Protein AF-A0A9X3TY94-F1 (afdb_monomer_lite)

Secondary structure (DSSP, 8-state):
--HHHHHHHHHHHHHHHHHHHHHHHHHHHHHH--S-HHHHHHHHHHHHHHHHHHHHHHHHHHH-

InterPro domains:
  IPR021265 Protein of unknown function DUF2842 [PF11003] (6-60)

Radius of gyration: 15.01 Å; chains: 1; bounding box: 33×18×42 Å

pLDDT: mean 91.17, std 8.05, range [56.53, 97.62]

Organism: NCBI:txid2975056

Sequence (64 aa):
MSPRTRRTLGLLTLTFGLFFYCILVMLLASVILPVNGVVDLLFYVVTGIVWIFPAYWVLKKTNG

Foldseek 3Di:
DDLVVLLVVLVVCLVVVVVVLVVVLVVVCVVPPDPDVVVVVVSVVVSVVVSVVVNVVSVVRSVD

Structure (mmCIF, N/CA/C/O backbone):
data_AF-A0A9X3TY94-F1
#
_entry.id   AF-A0A9X3TY94-F1
#
loop_
_atom_site.group_PDB
_atom_site.id
_atom_site.type_symbol
_atom_site.label_atom_id
_atom_site.label_alt_id
_atom_site.label_comp_id
_atom_site.label_asym_id
_atom_site.label_entity_id
_atom_site.label_seq_id
_atom_site.pdbx_PDB_ins_code
_atom_site.Cartn_x
_atom_site.Cartn_y
_atom_site.Cartn_z
_atom_site.occupancy
_atom_site.B_iso_or_equiv
_atom_site.auth_seq_id
_atom_site.auth_comp_id
_atom_site.auth_asym_id
_atom_site.auth_atom_id
_atom_site.pdbx_PDB_model_num
ATOM 1 N N . MET A 1 1 ? -12.628 5.680 23.853 1.00 61.28 1 MET A N 1
ATOM 2 C CA . MET A 1 1 ? -12.305 6.587 22.724 1.00 61.28 1 MET A CA 1
ATOM 3 C C . MET A 1 1 ? -13.596 7.128 22.142 1.00 61.28 1 MET A C 1
ATOM 5 O O . MET A 1 1 ? -14.537 6.357 22.010 1.00 61.28 1 MET A O 1
ATOM 9 N N . SER A 1 2 ? -13.656 8.415 21.790 1.00 80.00 2 SER A N 1
ATOM 10 C CA . SER A 1 2 ? -14.820 8.939 21.065 1.00 80.00 2 SER A CA 1
ATOM 11 C C . SER A 1 2 ? -14.874 8.354 19.636 1.00 80.00 2 SER A C 1
ATOM 13 O O . SER A 1 2 ? -13.812 8.082 19.061 1.00 80.00 2 SER A O 1
ATOM 15 N N . PRO A 1 3 ? -16.062 8.194 19.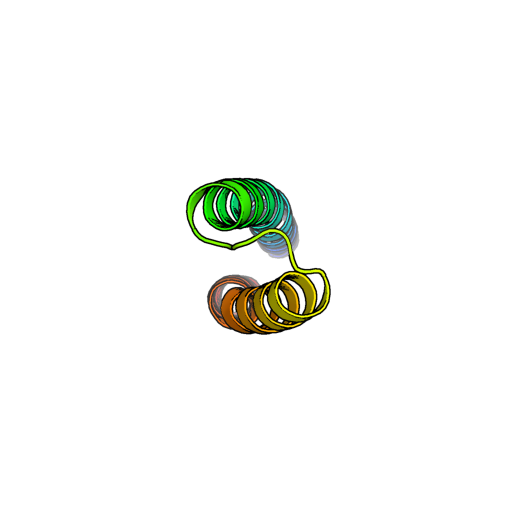023 1.00 78.88 3 PRO A N 1
ATOM 16 C CA . PRO A 1 3 ? -16.197 7.725 17.637 1.00 78.88 3 PRO A CA 1
ATOM 17 C C . PRO A 1 3 ? -15.406 8.573 16.628 1.00 78.88 3 PRO A C 1
ATOM 19 O O . PRO A 1 3 ? -14.853 8.055 15.659 1.00 78.88 3 PRO A O 1
ATOM 22 N N . ARG A 1 4 ? -15.287 9.881 16.895 1.00 81.81 4 ARG A N 1
ATOM 23 C CA . ARG A 1 4 ? -14.488 10.819 16.093 1.00 81.81 4 ARG A CA 1
ATOM 24 C C . ARG A 1 4 ? -12.996 10.496 16.173 1.00 81.81 4 ARG A C 1
ATOM 26 O O . ARG A 1 4 ? -12.346 10.378 15.142 1.00 81.81 4 ARG A O 1
ATOM 33 N N . THR A 1 5 ? -12.473 10.273 17.380 1.00 83.06 5 THR A N 1
ATOM 34 C CA . THR A 1 5 ? -11.056 9.931 17.604 1.00 83.06 5 THR A CA 1
ATOM 35 C C . THR A 1 5 ? -10.676 8.617 16.924 1.00 83.06 5 THR A C 1
ATOM 37 O O . THR A 1 5 ? -9.610 8.530 16.320 1.00 83.06 5 THR A O 1
ATOM 40 N N . ARG A 1 6 ? -11.557 7.607 16.969 1.00 83.44 6 ARG A N 1
ATOM 41 C CA . ARG A 1 6 ? -11.324 6.318 16.302 1.00 83.44 6 ARG A CA 1
ATOM 42 C C . ARG A 1 6 ? -11.208 6.487 14.786 1.00 83.44 6 ARG A C 1
ATOM 44 O O . ARG A 1 6 ? -10.283 5.947 14.190 1.00 83.44 6 ARG A O 1
ATOM 51 N N . ARG A 1 7 ? -12.086 7.297 14.182 1.00 83.81 7 ARG A N 1
ATOM 52 C CA . ARG A 1 7 ? -12.058 7.607 12.745 1.00 83.81 7 ARG A CA 1
ATOM 53 C C . ARG A 1 7 ? -10.786 8.337 12.322 1.00 83.81 7 ARG A C 1
ATOM 55 O O . ARG A 1 7 ? -10.177 7.949 11.329 1.00 83.81 7 ARG A O 1
ATOM 62 N N . THR A 1 8 ? -10.360 9.342 13.085 1.00 88.31 8 THR A N 1
ATOM 63 C CA . THR A 1 8 ? -9.119 10.077 12.799 1.00 88.31 8 THR A CA 1
ATOM 64 C C . THR A 1 8 ? -7.890 9.177 12.909 1.00 88.31 8 THR A C 1
ATOM 66 O O . THR A 1 8 ? -7.027 9.225 12.039 1.00 88.31 8 THR A O 1
ATOM 69 N N . LEU A 1 9 ? -7.826 8.317 13.931 1.00 90.06 9 LEU A N 1
ATOM 70 C CA . LEU A 1 9 ? -6.723 7.366 14.082 1.00 90.06 9 LEU A CA 1
ATOM 71 C C . LEU A 1 9 ? -6.683 6.347 12.941 1.00 90.06 9 LEU A C 1
ATOM 73 O O . LEU A 1 9 ? -5.614 6.121 12.390 1.00 90.06 9 LEU A O 1
ATOM 77 N N . GLY A 1 10 ? -7.830 5.794 12.533 1.00 90.31 10 GLY A N 1
ATOM 78 C CA . GLY A 1 10 ? -7.892 4.876 11.391 1.00 90.31 10 GLY A CA 1
ATOM 79 C C . GLY A 1 10 ? -7.408 5.520 10.088 1.00 90.31 10 GLY A C 1
ATOM 80 O O . GLY A 1 10 ? -6.638 4.911 9.349 1.00 90.31 10 GLY A O 1
ATOM 81 N N . LEU A 1 11 ? -7.790 6.778 9.839 1.00 91.81 11 LEU A N 1
ATOM 82 C CA . LEU A 1 11 ? -7.304 7.541 8.686 1.00 91.81 11 LEU A CA 1
ATOM 83 C C . LEU A 1 11 ? -5.796 7.801 8.757 1.00 91.81 11 LEU A C 1
ATOM 85 O O . LEU A 1 11 ? -5.105 7.592 7.767 1.00 91.81 11 LEU A O 1
ATOM 89 N N . LEU A 1 12 ? -5.267 8.195 9.919 1.00 94.38 12 LEU A N 1
ATOM 90 C CA . LEU A 1 12 ? -3.823 8.383 10.094 1.00 94.38 12 LEU A CA 1
ATOM 91 C C . LEU A 1 12 ? -3.060 7.075 9.864 1.00 94.38 12 LEU A C 1
ATOM 93 O O . LEU A 1 12 ? -2.067 7.073 9.142 1.00 94.38 12 LEU A O 1
ATOM 97 N N . THR A 1 13 ? -3.540 5.958 10.415 1.00 93.69 13 THR A N 1
ATOM 98 C CA . THR A 1 13 ? -2.938 4.637 10.193 1.00 93.69 13 THR A CA 1
ATOM 99 C C . THR A 1 13 ? -2.930 4.262 8.712 1.00 93.69 13 THR A C 1
ATOM 101 O O . THR A 1 13 ? -1.915 3.762 8.233 1.00 93.69 13 THR A O 1
ATOM 104 N N . LEU A 1 14 ? -4.010 4.535 7.973 1.00 94.12 14 LEU A N 1
ATOM 105 C CA . LEU A 1 14 ? -4.051 4.312 6.525 1.00 94.12 14 LEU A CA 1
ATOM 106 C C . LEU A 1 14 ? -3.036 5.178 5.782 1.00 94.12 14 LEU A C 1
ATOM 108 O O . LEU A 1 14 ? -2.310 4.657 4.942 1.00 94.12 14 LEU A O 1
ATOM 112 N N . THR A 1 15 ? -2.961 6.470 6.101 1.00 95.25 15 THR A N 1
ATOM 113 C CA . THR A 1 15 ? -2.049 7.407 5.433 1.00 95.25 15 THR A CA 1
ATOM 114 C C . THR A 1 15 ? -0.589 7.042 5.679 1.00 95.25 15 THR A C 1
ATOM 116 O O . THR A 1 15 ? 0.172 6.893 4.725 1.00 95.25 15 THR A O 1
ATOM 119 N N . PHE A 1 16 ? -0.191 6.855 6.940 1.00 96.69 16 PHE A N 1
ATOM 120 C CA . PHE A 1 16 ? 1.184 6.470 7.267 1.00 96.69 16 PHE A CA 1
ATOM 121 C C . PHE A 1 16 ? 1.510 5.071 6.748 1.00 96.69 16 PHE A C 1
ATOM 123 O O . PHE A 1 16 ? 2.581 4.866 6.183 1.00 96.69 16 PHE A O 1
ATOM 130 N N . GLY A 1 17 ? 0.579 4.124 6.877 1.00 95.56 17 GLY A N 1
ATOM 131 C CA . GLY A 1 17 ? 0.744 2.779 6.339 1.00 95.56 17 GLY A CA 1
ATOM 132 C C . GLY A 1 17 ? 0.986 2.796 4.832 1.00 95.56 17 GLY A C 1
ATOM 133 O O . GLY A 1 17 ? 1.939 2.177 4.368 1.00 95.56 17 GLY A O 1
ATOM 134 N N . LEU A 1 18 ? 0.175 3.550 4.083 1.00 96.38 18 LEU A N 1
ATOM 135 C CA . LEU A 1 18 ? 0.310 3.666 2.633 1.00 96.38 18 LEU A CA 1
ATOM 136 C C . LEU A 1 18 ? 1.636 4.330 2.259 1.00 96.38 18 LEU A C 1
ATOM 138 O O . LEU A 1 18 ? 2.307 3.871 1.343 1.00 96.38 18 LEU A O 1
ATOM 142 N N . PHE A 1 19 ? 2.046 5.363 2.995 1.00 97.44 19 PHE A N 1
ATOM 143 C CA . PHE A 1 19 ? 3.327 6.029 2.775 1.00 97.44 19 PHE A CA 1
ATOM 144 C C . PHE A 1 19 ? 4.512 5.058 2.893 1.00 97.44 19 PHE A C 1
ATOM 146 O O . PHE A 1 19 ? 5.311 4.943 1.963 1.00 97.44 19 PHE A O 1
ATOM 153 N N . PHE A 1 20 ? 4.598 4.308 3.996 1.00 97.44 20 PHE A N 1
ATOM 154 C CA . PHE A 1 20 ? 5.667 3.321 4.181 1.00 97.44 20 PHE A CA 1
ATOM 155 C C . PHE A 1 20 ? 5.579 2.169 3.177 1.00 97.44 20 PHE A C 1
ATOM 157 O O . PHE A 1 20 ? 6.606 1.688 2.700 1.00 97.44 20 PHE A O 1
ATOM 164 N N . TYR A 1 21 ? 4.365 1.752 2.820 1.00 96.38 21 TYR A N 1
ATOM 165 C CA . TYR A 1 21 ? 4.151 0.722 1.813 1.00 96.38 21 TYR A CA 1
ATOM 166 C C . TYR A 1 21 ? 4.669 1.140 0.439 1.00 96.38 21 TYR A C 1
ATOM 168 O O . TYR A 1 21 ? 5.398 0.376 -0.186 1.00 96.38 21 TYR A O 1
ATOM 176 N N . CYS A 1 22 ? 4.369 2.361 -0.008 1.00 96.44 22 CYS A N 1
ATOM 177 C CA . CYS A 1 22 ? 4.869 2.880 -1.279 1.00 96.44 22 CYS A CA 1
ATOM 178 C C . CYS A 1 22 ? 6.402 2.895 -1.322 1.00 96.44 22 CYS A C 1
ATOM 180 O O . CYS A 1 22 ? 6.984 2.481 -2.322 1.00 96.44 22 CYS A O 1
ATOM 182 N N . ILE A 1 23 ? 7.057 3.307 -0.230 1.00 97.62 23 ILE A N 1
ATOM 183 C CA . ILE A 1 23 ? 8.524 3.278 -0.131 1.00 97.62 23 ILE A CA 1
ATOM 184 C C . ILE A 1 23 ? 9.040 1.842 -0.268 1.00 97.62 23 ILE A C 1
ATOM 186 O O . ILE A 1 23 ? 9.942 1.592 -1.062 1.00 97.62 23 ILE A O 1
ATOM 190 N N . LEU A 1 24 ? 8.454 0.889 0.462 1.00 97.12 24 LEU A N 1
ATOM 191 C CA . LEU A 1 24 ? 8.843 -0.521 0.380 1.00 97.12 24 LEU A CA 1
ATOM 192 C C . LEU A 1 24 ? 8.658 -1.092 -1.028 1.00 97.12 24 LEU A C 1
ATOM 194 O O . LEU A 1 24 ? 9.541 -1.786 -1.521 1.00 97.12 24 LEU A O 1
ATOM 198 N N . VAL A 1 25 ? 7.539 -0.786 -1.683 1.00 96.81 25 VAL A N 1
ATOM 199 C CA . VAL A 1 25 ? 7.245 -1.241 -3.046 1.00 96.81 25 VAL A CA 1
ATOM 200 C C . VAL A 1 25 ? 8.244 -0.663 -4.047 1.00 96.81 25 VAL A C 1
ATOM 202 O O . VAL A 1 25 ? 8.742 -1.406 -4.887 1.00 96.81 25 VAL A O 1
ATOM 205 N N . MET A 1 26 ? 8.585 0.625 -3.939 1.00 95.69 26 MET A N 1
ATOM 206 C CA . MET A 1 26 ? 9.597 1.256 -4.796 1.00 95.69 26 MET A CA 1
ATOM 207 C C . MET A 1 26 ? 10.994 0.665 -4.576 1.00 95.69 26 MET A C 1
ATOM 209 O O . MET A 1 26 ? 11.705 0.405 -5.544 1.00 95.69 26 MET A O 1
ATOM 213 N N . LEU A 1 27 ? 11.382 0.424 -3.320 1.00 96.31 27 LEU A N 1
ATOM 214 C CA . LEU A 1 27 ? 12.653 -0.229 -2.992 1.00 96.31 27 LEU A CA 1
ATOM 215 C C . LEU A 1 27 ? 12.699 -1.671 -3.497 1.00 96.31 27 LEU A C 1
ATOM 217 O O . LEU A 1 27 ? 13.739 -2.137 -3.943 1.00 96.31 27 LEU A O 1
ATOM 221 N N . LEU A 1 28 ? 11.576 -2.384 -3.434 1.00 95.62 28 LEU A N 1
ATOM 222 C CA . LEU A 1 28 ? 11.500 -3.737 -3.960 1.00 95.62 28 LEU A CA 1
ATOM 223 C C . LEU A 1 28 ? 11.629 -3.716 -5.486 1.00 95.62 28 LEU A C 1
ATOM 225 O O . LEU A 1 28 ? 12.459 -4.443 -6.026 1.00 95.62 28 LEU A O 1
ATOM 229 N N . ALA A 1 29 ? 10.873 -2.844 -6.161 1.00 94.62 29 ALA A N 1
ATOM 230 C CA . ALA A 1 29 ? 10.915 -2.668 -7.610 1.00 94.62 29 ALA A CA 1
ATOM 231 C C . ALA A 1 29 ? 12.338 -2.392 -8.113 1.00 94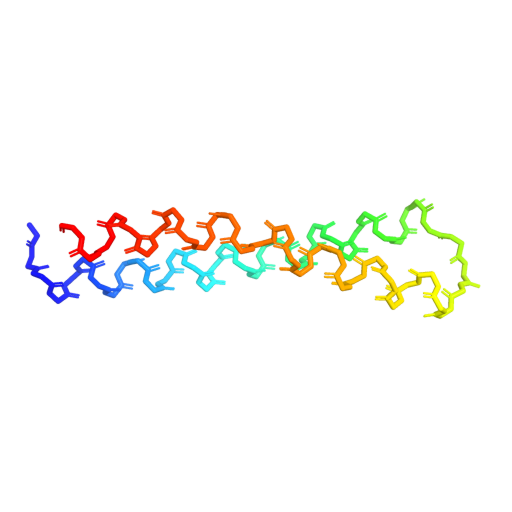.62 29 ALA A C 1
ATOM 233 O O . ALA A 1 29 ? 12.782 -3.045 -9.053 1.00 94.62 29 ALA A O 1
ATOM 234 N N . SER A 1 30 ? 13.078 -1.496 -7.451 1.00 93.19 30 SER A N 1
ATOM 235 C CA . SER A 1 30 ? 14.441 -1.138 -7.865 1.00 93.19 30 SER A CA 1
ATOM 236 C C . SER A 1 30 ? 15.461 -2.272 -7.719 1.00 93.19 30 SER A C 1
ATOM 238 O O . SER A 1 30 ? 16.497 -2.239 -8.379 1.00 93.19 30 SER A O 1
ATOM 240 N N . VAL A 1 31 ? 15.181 -3.268 -6.872 1.00 94.88 31 VAL A N 1
ATOM 241 C CA . VAL A 1 31 ? 16.064 -4.420 -6.643 1.00 94.88 31 VAL A CA 1
ATOM 242 C C . VAL A 1 31 ? 15.704 -5.605 -7.540 1.00 94.88 31 VAL A C 1
ATOM 244 O O . VAL A 1 31 ? 16.603 -6.320 -7.978 1.00 94.88 31 VAL A O 1
ATOM 247 N N . ILE A 1 32 ? 14.412 -5.846 -7.793 1.00 93.50 32 ILE A N 1
ATOM 248 C CA . ILE A 1 32 ? 13.955 -7.089 -8.440 1.00 93.50 32 ILE A CA 1
ATOM 249 C C . ILE A 1 32 ? 13.551 -6.925 -9.905 1.00 93.50 32 ILE A C 1
ATOM 251 O O . ILE A 1 32 ? 13.529 -7.924 -10.626 1.00 93.50 32 ILE A O 1
ATOM 255 N N . LEU A 1 33 ? 13.171 -5.719 -10.342 1.00 91.69 33 LEU A N 1
ATOM 256 C CA . LEU A 1 33 ? 12.629 -5.524 -11.684 1.00 91.69 33 LEU A CA 1
ATOM 257 C C . LEU A 1 33 ? 13.719 -5.111 -12.679 1.00 91.69 33 LEU A C 1
ATOM 259 O O . LEU A 1 33 ? 14.579 -4.287 -12.364 1.00 91.69 33 LEU A O 1
ATOM 263 N N . PRO A 1 34 ? 13.684 -5.655 -13.907 1.00 90.06 34 PRO A N 1
ATOM 264 C CA . PRO A 1 34 ? 14.491 -5.136 -14.999 1.00 90.06 34 PRO A CA 1
ATOM 265 C C . PRO A 1 34 ? 13.989 -3.747 -15.413 1.00 90.06 34 PRO A C 1
ATOM 267 O O . PRO A 1 34 ? 12.815 -3.432 -15.241 1.00 90.06 34 PRO A O 1
ATOM 270 N N . VAL A 1 35 ? 14.853 -2.947 -16.044 1.00 86.38 35 VAL A N 1
ATOM 271 C CA . VAL A 1 35 ? 14.489 -1.618 -16.568 1.00 86.38 35 VAL A CA 1
ATOM 272 C C . VAL A 1 35 ? 13.533 -1.774 -17.759 1.00 86.38 35 VAL A C 1
ATOM 274 O O . VAL A 1 35 ? 13.954 -1.854 -18.914 1.00 86.38 35 VAL A O 1
ATOM 277 N N . ASN A 1 36 ? 12.234 -1.874 -17.474 1.00 92.88 36 ASN A N 1
ATOM 278 C CA . ASN A 1 36 ? 11.170 -2.027 -18.459 1.00 92.88 36 ASN A CA 1
ATOM 279 C C . ASN A 1 36 ? 9.865 -1.412 -17.934 1.00 92.88 36 ASN A C 1
ATOM 281 O O . ASN A 1 36 ? 9.199 -1.980 -17.068 1.00 92.88 36 ASN A O 1
ATOM 285 N N . GLY A 1 37 ? 9.440 -0.309 -18.555 1.00 89.88 37 GLY A N 1
ATOM 286 C CA . GLY A 1 37 ? 8.264 0.441 -18.111 1.00 89.88 37 GLY A CA 1
ATOM 287 C C . GLY A 1 37 ? 6.939 -0.334 -18.142 1.00 89.88 37 GLY A C 1
ATOM 288 O O . GLY A 1 37 ? 6.038 -0.014 -17.371 1.00 89.88 37 GLY A O 1
ATOM 289 N N . VAL A 1 38 ? 6.796 -1.367 -18.983 1.00 94.50 38 VAL A N 1
ATOM 290 C CA . VAL A 1 38 ? 5.581 -2.208 -18.997 1.00 94.50 38 VAL A CA 1
ATOM 291 C C . VAL A 1 38 ? 5.546 -3.126 -17.777 1.00 94.50 38 VAL A C 1
ATOM 293 O O . VAL A 1 38 ? 4.494 -3.302 -17.164 1.00 94.50 38 VAL A O 1
ATOM 296 N N . VAL A 1 39 ? 6.697 -3.693 -17.408 1.00 94.00 39 VAL A N 1
ATOM 297 C CA . VAL A 1 39 ? 6.820 -4.549 -16.222 1.00 94.00 39 VAL A CA 1
ATOM 298 C C . VAL A 1 39 ? 6.601 -3.723 -14.957 1.00 94.00 39 VAL A C 1
ATOM 300 O O . VAL A 1 39 ? 5.841 -4.149 -14.087 1.00 94.00 39 VAL A O 1
ATOM 303 N N . ASP A 1 40 ? 7.174 -2.518 -14.899 1.00 93.62 40 ASP A N 1
ATOM 304 C CA . ASP A 1 40 ? 6.953 -1.571 -13.803 1.00 93.62 40 ASP A CA 1
ATOM 305 C C . ASP A 1 40 ? 5.464 -1.245 -13.643 1.00 93.62 40 ASP A C 1
ATOM 307 O O . ASP A 1 40 ? 4.914 -1.326 -12.544 1.00 93.62 40 ASP A O 1
ATOM 311 N N . LEU A 1 41 ? 4.776 -0.941 -14.749 1.00 95.19 41 LEU A N 1
ATOM 312 C CA . LEU A 1 41 ? 3.351 -0.617 -14.731 1.00 95.19 41 LEU A CA 1
ATOM 313 C C . LEU A 1 41 ? 2.506 -1.774 -14.179 1.00 95.19 41 LEU A C 1
ATOM 315 O O . LEU A 1 41 ? 1.679 -1.563 -13.289 1.00 95.19 41 LEU A O 1
ATOM 319 N N . LEU A 1 42 ? 2.728 -2.998 -14.667 1.00 96.62 42 LEU A N 1
ATOM 320 C CA . LEU A 1 42 ? 2.008 -4.177 -14.177 1.00 96.62 42 LEU A CA 1
ATOM 321 C C . LEU A 1 42 ? 2.294 -4.435 -12.693 1.00 96.62 42 LEU A C 1
ATOM 323 O O . LEU A 1 42 ? 1.370 -4.720 -11.927 1.00 96.62 42 LEU A O 1
ATOM 327 N N . PHE A 1 43 ? 3.547 -4.284 -12.267 1.00 95.69 43 PHE A N 1
ATOM 328 C CA . PHE A 1 43 ? 3.936 -4.441 -10.870 1.00 95.69 43 PHE A CA 1
ATOM 329 C C . PHE A 1 43 ? 3.245 -3.419 -9.955 1.00 95.69 43 PHE A C 1
ATOM 331 O O . PHE A 1 43 ? 2.693 -3.796 -8.916 1.00 95.69 43 PHE A O 1
ATOM 338 N N . TYR A 1 44 ? 3.198 -2.143 -10.342 1.00 95.12 44 TYR A N 1
ATOM 339 C CA . TYR A 1 44 ? 2.518 -1.108 -9.556 1.00 95.12 44 TYR A CA 1
ATOM 340 C C . TYR A 1 44 ? 0.997 -1.308 -9.492 1.00 95.12 44 TYR A C 1
ATOM 342 O O . TYR A 1 44 ? 0.388 -1.052 -8.452 1.00 95.12 44 TYR A O 1
ATOM 350 N N . VAL A 1 45 ? 0.375 -1.834 -10.552 1.00 97.38 45 VAL A N 1
ATOM 351 C CA . VAL A 1 45 ? -1.053 -2.197 -10.529 1.00 97.38 45 VAL A CA 1
ATOM 352 C C . VAL A 1 45 ? -1.308 -3.321 -9.524 1.00 97.38 45 VAL A C 1
ATOM 354 O O . VAL A 1 45 ? -2.199 -3.207 -8.679 1.00 97.38 45 VAL A O 1
ATOM 357 N N . VAL A 1 46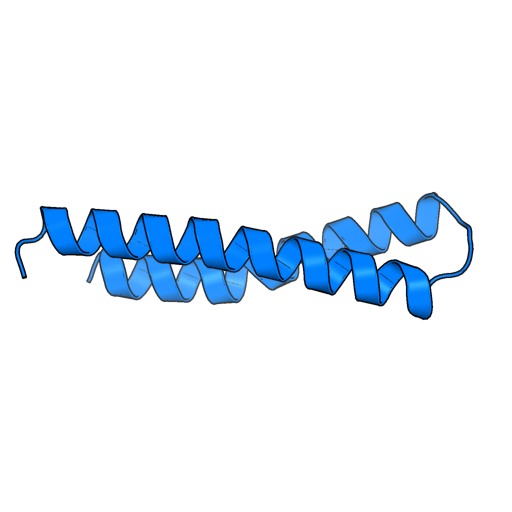 ? -0.513 -4.392 -9.573 1.00 97.31 46 VAL A N 1
ATOM 358 C CA . VAL A 1 46 ? -0.681 -5.541 -8.670 1.00 97.31 46 VAL A CA 1
ATOM 359 C C . VAL A 1 46 ? -0.432 -5.139 -7.220 1.00 97.31 46 VAL A C 1
ATOM 361 O O . VAL A 1 46 ? -1.239 -5.459 -6.350 1.00 97.31 46 VAL A O 1
ATOM 364 N N . THR A 1 47 ? 0.642 -4.400 -6.944 1.00 96.56 47 THR A N 1
ATOM 365 C CA . THR A 1 47 ? 0.953 -3.938 -5.582 1.00 96.56 47 THR A CA 1
ATOM 366 C C . THR A 1 47 ? -0.117 -2.980 -5.048 1.00 96.56 47 THR A C 1
ATOM 368 O O . THR A 1 47 ? -0.551 -3.118 -3.905 1.00 96.56 47 THR A O 1
ATOM 371 N N . GLY A 1 48 ? -0.664 -2.096 -5.887 1.00 95.81 48 GLY A N 1
ATOM 372 C CA . GLY A 1 48 ? -1.825 -1.279 -5.526 1.00 95.81 48 GLY A CA 1
ATOM 373 C C . GLY A 1 48 ? -3.050 -2.111 -5.122 1.00 95.81 48 GLY A C 1
ATOM 374 O O . GLY A 1 48 ? -3.687 -1.820 -4.109 1.00 95.81 48 GLY A O 1
ATOM 375 N N . ILE A 1 49 ? -3.352 -3.190 -5.854 1.00 97.38 49 ILE A N 1
ATOM 376 C CA . ILE A 1 49 ? -4.444 -4.119 -5.509 1.00 97.38 49 ILE A CA 1
ATOM 377 C C . ILE A 1 49 ? -4.147 -4.851 -4.193 1.00 97.38 49 ILE A C 1
ATOM 379 O O . ILE A 1 49 ? -5.031 -4.987 -3.346 1.00 97.38 49 ILE A O 1
ATOM 383 N N . VAL A 1 50 ? -2.903 -5.283 -3.975 1.00 96.88 50 VAL A N 1
ATOM 384 C CA . VAL A 1 50 ? -2.478 -5.934 -2.723 1.00 96.88 50 VAL A CA 1
ATOM 385 C C . VAL A 1 50 ? -2.671 -5.007 -1.516 1.00 96.88 50 VAL A C 1
ATOM 387 O O . VAL A 1 50 ? -3.033 -5.476 -0.435 1.00 96.88 50 VAL A O 1
ATOM 390 N N . TRP A 1 51 ? -2.526 -3.690 -1.681 1.00 95.69 51 TRP A N 1
ATOM 391 C CA . TRP A 1 51 ? -2.776 -2.726 -0.605 1.00 95.69 51 TRP A CA 1
ATOM 392 C C . TRP A 1 51 ? -4.251 -2.626 -0.169 1.00 95.69 51 TRP A C 1
ATOM 394 O O . TRP A 1 51 ? -4.551 -2.181 0.943 1.00 95.69 51 TRP A O 1
ATOM 404 N N . ILE A 1 52 ? -5.198 -3.093 -0.988 1.00 95.38 52 ILE A N 1
ATOM 405 C CA . ILE A 1 52 ? -6.626 -3.073 -0.638 1.00 95.38 52 ILE A CA 1
ATOM 406 C C . ILE A 1 52 ? -6.896 -3.918 0.616 1.00 95.38 52 ILE A C 1
ATOM 408 O O . ILE A 1 52 ? -7.731 -3.542 1.438 1.00 95.38 52 ILE A O 1
ATOM 412 N N . PHE A 1 53 ? -6.172 -5.023 0.814 1.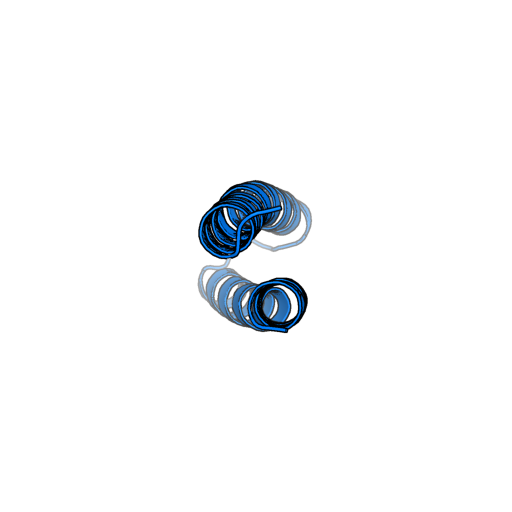00 94.88 53 PHE A N 1
ATOM 413 C CA . PHE A 1 53 ? -6.355 -5.916 1.963 1.00 94.88 53 PHE A CA 1
ATOM 414 C C . PHE A 1 53 ? -6.071 -5.240 3.318 1.00 94.88 53 PHE A C 1
ATOM 416 O O . PHE A 1 53 ? -6.972 -5.218 4.167 1.00 94.88 53 PHE A O 1
ATOM 423 N N . PRO A 1 54 ? -4.878 -4.658 3.563 1.00 92.12 54 PRO A N 1
ATOM 424 C CA . PRO A 1 54 ? -4.626 -3.933 4.804 1.00 92.12 54 PRO A CA 1
ATOM 425 C C . PRO A 1 54 ? -5.544 -2.715 4.941 1.00 92.12 54 PRO A C 1
ATOM 427 O O . PRO A 1 54 ? -6.044 -2.458 6.040 1.00 92.12 54 PRO A O 1
ATOM 430 N N . ALA A 1 55 ? -5.847 -2.017 3.839 1.00 93.31 55 ALA A N 1
ATOM 431 C CA . ALA A 1 55 ? -6.751 -0.875 3.877 1.00 93.31 55 ALA A CA 1
ATOM 432 C C . ALA A 1 55 ? -8.165 -1.266 4.346 1.00 93.31 55 ALA A C 1
ATOM 434 O O . ALA A 1 55 ? -8.727 -0.641 5.251 1.00 93.31 55 ALA A O 1
ATOM 435 N N . TYR A 1 56 ? -8.712 -2.352 3.797 1.00 93.69 56 TYR A N 1
ATOM 43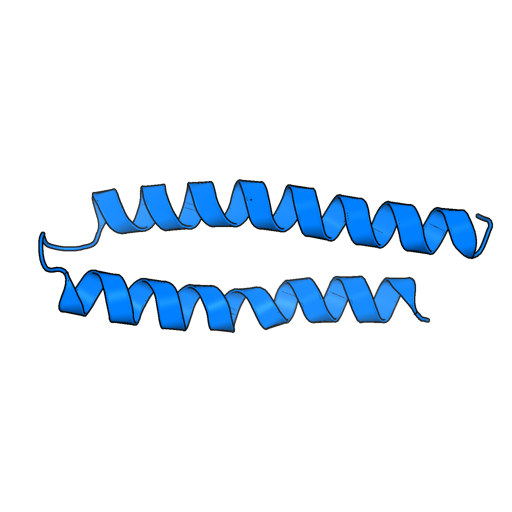6 C CA . TYR A 1 56 ? -10.001 -2.913 4.195 1.00 93.69 56 TYR A CA 1
ATOM 437 C C . TYR A 1 56 ? -10.022 -3.301 5.677 1.00 93.69 56 TYR A C 1
ATOM 439 O O . TYR A 1 56 ? -10.992 -3.011 6.383 1.00 93.69 56 TYR A O 1
ATOM 447 N N . TRP A 1 57 ? -8.948 -3.916 6.176 1.00 91.69 57 TRP A N 1
ATOM 448 C CA . TRP A 1 57 ? -8.874 -4.342 7.572 1.00 91.69 57 TRP A CA 1
ATOM 449 C C . TRP A 1 57 ? -8.923 -3.162 8.547 1.00 91.69 57 TRP A C 1
ATOM 451 O O . TRP A 1 57 ? -9.648 -3.212 9.547 1.00 91.69 57 TRP A O 1
ATOM 461 N N . VAL A 1 58 ? -8.213 -2.073 8.233 1.00 90.44 58 VAL A N 1
ATOM 462 C CA . VAL A 1 58 ? -8.260 -0.842 9.033 1.00 90.44 58 VAL A CA 1
ATOM 463 C C . VAL A 1 58 ? -9.653 -0.219 8.967 1.00 90.44 58 VAL A C 1
ATOM 465 O O . VAL A 1 58 ? -10.242 0.065 10.012 1.00 90.44 58 VAL A O 1
ATOM 468 N N . LEU A 1 59 ? -10.239 -0.077 7.775 1.00 88.94 59 LEU A N 1
ATOM 469 C CA . LEU A 1 59 ? -11.583 0.492 7.614 1.00 88.94 59 LEU A CA 1
ATOM 470 C C . LEU A 1 59 ? -12.645 -0.301 8.386 1.00 88.94 59 LEU A C 1
ATOM 472 O O . LEU A 1 59 ? -13.453 0.295 9.102 1.00 88.94 59 LEU A O 1
ATOM 476 N N . LYS A 1 60 ? -12.598 -1.637 8.325 1.00 89.25 60 LYS A N 1
ATOM 477 C CA . LYS A 1 60 ? -13.497 -2.518 9.080 1.00 89.25 60 LYS A CA 1
ATOM 478 C C . LYS A 1 60 ? -13.400 -2.272 10.587 1.00 89.25 60 LYS A C 1
ATOM 480 O O . LYS A 1 60 ? -14.427 -2.136 11.244 1.00 89.25 60 LYS A O 1
ATOM 485 N N . LYS A 1 61 ? -12.185 -2.161 11.135 1.00 83.81 61 LYS A N 1
ATOM 486 C CA . LYS A 1 61 ? -11.974 -1.865 12.566 1.00 83.81 61 LYS A CA 1
ATOM 487 C C . LYS A 1 61 ? -12.417 -0.463 12.973 1.00 83.81 61 LYS A C 1
ATOM 489 O O . LYS A 1 61 ? -12.745 -0.233 14.133 1.00 83.81 61 LYS A O 1
ATOM 494 N N . THR A 1 62 ? -12.390 0.480 12.040 1.00 80.69 62 THR A N 1
ATOM 495 C CA . THR A 1 62 ? -12.709 1.881 12.326 1.00 80.69 62 THR A CA 1
ATOM 496 C C . THR A 1 62 ? -14.222 2.137 12.312 1.00 80.69 62 THR A C 1
ATOM 498 O O . THR A 1 62 ? -14.719 2.936 13.117 1.00 80.69 62 THR A O 1
ATOM 501 N N . ASN A 1 63 ? -14.941 1.436 11.427 1.00 69.50 63 ASN A N 1
ATOM 502 C CA . ASN A 1 63 ? -16.394 1.524 11.247 1.00 69.50 63 ASN A CA 1
ATOM 503 C C . ASN A 1 63 ? -17.200 0.617 12.195 1.00 69.50 63 ASN A C 1
ATOM 505 O O . ASN A 1 63 ? -18.384 0.882 12.386 1.00 69.50 63 ASN A O 1
ATOM 509 N N . GLY A 1 64 ? -16.580 -0.427 12.758 1.00 56.53 64 GLY A N 1
ATOM 510 C CA . GLY A 1 64 ? -17.198 -1.346 13.725 1.00 56.53 64 GLY A CA 1
ATOM 511 C C . GLY A 1 64 ? -17.316 -0.818 15.149 1.00 56.53 64 GLY A C 1
ATOM 512 O O . GLY A 1 64 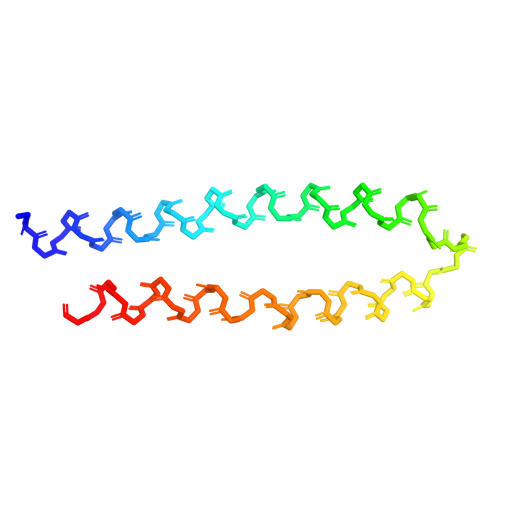? -16.745 0.249 15.469 1.00 56.53 64 GLY A O 1
#